Protein AF-A0A392SY95-F1 (afdb_monomer_lite)

Organism: NCBI:txid97028

Foldseek 3Di:
DVVQQVVLVVVLVPADPVLSVVLVVVVDSHPVVSVVSSVVVVVVVVVVVVVVVVVVVVVVVVCPPDDPPPPDPPDDDDD

Secondary structure (DSSP, 8-state):
-HHHHHHHHHHHHTS-HHHHHHHHHTT---HHHHHHHHHHHHHHHHHHHHHHHHHHHHHHHHHTS--TT----------

pLDDT: mean 82.59, std 15.54, range [42.47, 96.75]

Structure (mmCIF, N/CA/C/O backbone):
data_AF-A0A392SY95-F1
#
_entry.id   AF-A0A392SY95-F1
#
loop_
_atom_site.group_PDB
_atom_site.id
_atom_site.type_symbol
_atom_site.label_atom_id
_atom_site.label_alt_id
_atom_site.label_comp_id
_atom_site.label_asym_id
_atom_site.label_entity_id
_atom_site.label_seq_id
_atom_site.pdbx_PDB_ins_code
_atom_site.Cartn_x
_atom_site.Cartn_y
_atom_site.Cartn_z
_atom_site.occupancy
_atom_site.B_iso_or_equiv
_atom_site.auth_seq_id
_atom_site.auth_comp_id
_atom_site.auth_asym_id
_atom_site.auth_atom_id
_atom_site.pdbx_PDB_model_num
ATOM 1 N N . MET A 1 1 ? 12.950 1.034 -18.045 1.00 62.84 1 MET A N 1
ATOM 2 C CA . MET A 1 1 ? 12.548 2.033 -17.034 1.00 62.84 1 MET A CA 1
ATOM 3 C C . MET A 1 1 ? 11.133 2.537 -17.301 1.00 62.84 1 MET A C 1
ATOM 5 O O . MET A 1 1 ? 10.287 2.318 -16.451 1.00 62.84 1 MET A O 1
ATOM 9 N N . GLU A 1 2 ? 10.817 3.097 -18.476 1.00 75.75 2 GLU A N 1
ATOM 10 C CA . GLU A 1 2 ? 9.453 3.604 -18.755 1.00 75.75 2 GLU A CA 1
ATOM 11 C C . GLU A 1 2 ? 8.344 2.543 -18.680 1.00 75.75 2 GLU A C 1
ATOM 13 O O . GLU A 1 2 ? 7.297 2.799 -18.096 1.00 75.75 2 GLU A O 1
ATOM 18 N N . ALA A 1 3 ? 8.592 1.324 -19.170 1.00 85.56 3 ALA A N 1
ATOM 19 C CA . ALA A 1 3 ? 7.621 0.228 -19.078 1.00 85.56 3 ALA A CA 1
ATOM 20 C C . ALA A 1 3 ? 7.300 -0.189 -17.627 1.00 85.56 3 ALA A C 1
ATOM 22 O O . ALA A 1 3 ? 6.208 -0.673 -17.342 1.00 85.56 3 ALA A O 1
ATOM 23 N N . GLU A 1 4 ? 8.245 -0.006 -16.701 1.00 86.25 4 GLU A N 1
ATOM 24 C CA . GLU A 1 4 ? 8.033 -0.310 -15.284 1.00 86.25 4 GLU A CA 1
ATOM 25 C C . GLU A 1 4 ? 7.266 0.814 -14.585 1.00 86.25 4 GLU A C 1
ATOM 27 O O . GLU A 1 4 ? 6.357 0.540 -13.806 1.00 86.25 4 GLU A O 1
ATOM 32 N N . LEU A 1 5 ? 7.545 2.071 -14.945 1.00 88.38 5 LEU A N 1
ATOM 33 C CA . LEU A 1 5 ? 6.769 3.219 -14.481 1.00 88.38 5 LEU A CA 1
ATOM 34 C C . LEU A 1 5 ? 5.313 3.141 -14.950 1.00 88.38 5 LEU A C 1
ATOM 36 O O . LEU A 1 5 ? 4.412 3.310 -14.136 1.00 88.38 5 LEU A O 1
ATOM 40 N N . ASP A 1 6 ? 5.066 2.812 -16.221 1.00 93.56 6 ASP A N 1
ATOM 41 C CA . ASP A 1 6 ? 3.710 2.590 -16.744 1.00 93.56 6 ASP A CA 1
ATOM 42 C C . ASP A 1 6 ? 2.978 1.486 -15.962 1.00 93.56 6 ASP A C 1
ATOM 44 O O . ASP A 1 6 ? 1.812 1.637 -15.585 1.00 93.56 6 ASP A O 1
ATOM 48 N N . LYS A 1 7 ? 3.684 0.401 -15.631 1.00 94.06 7 LYS A N 1
ATOM 49 C CA . LYS A 1 7 ? 3.146 -0.690 -14.813 1.00 94.06 7 LYS A C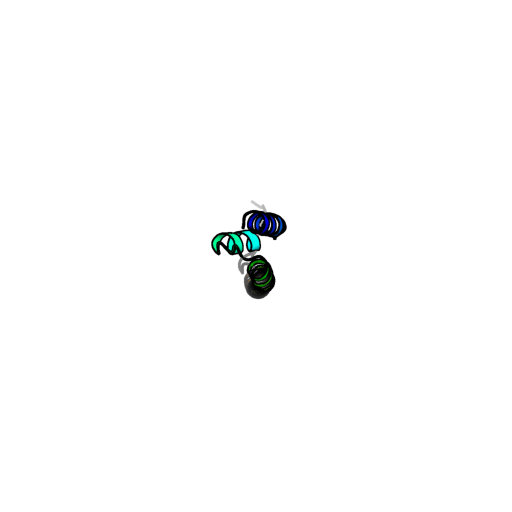A 1
ATOM 50 C C . LYS A 1 7 ? 2.778 -0.225 -13.399 1.00 94.06 7 LYS A C 1
ATOM 52 O O . LYS A 1 7 ? 1.710 -0.587 -12.903 1.00 94.06 7 LYS A O 1
ATOM 57 N N . CYS A 1 8 ? 3.627 0.585 -12.766 1.00 94.06 8 CYS A N 1
ATOM 58 C CA . CYS A 1 8 ? 3.365 1.194 -11.461 1.00 94.06 8 CYS A CA 1
ATOM 59 C C . CYS A 1 8 ? 2.150 2.130 -11.513 1.00 94.06 8 CYS A C 1
ATOM 61 O O . CYS A 1 8 ? 1.232 1.978 -10.712 1.00 94.06 8 CYS A O 1
ATOM 63 N N . VAL A 1 9 ? 2.074 3.006 -12.517 1.00 93.12 9 VAL A N 1
ATOM 64 C CA . VAL A 1 9 ? 0.952 3.939 -12.714 1.00 93.12 9 VAL A CA 1
ATOM 65 C C . VAL A 1 9 ? -0.369 3.192 -12.913 1.00 93.12 9 VAL A C 1
ATOM 67 O O . VAL A 1 9 ? -1.378 3.531 -12.292 1.00 93.12 9 VAL A O 1
ATOM 70 N N . LYS A 1 10 ? -0.388 2.141 -13.741 1.00 94.75 10 LYS A N 1
ATOM 71 C CA . LYS A 1 10 ? -1.582 1.299 -13.938 1.00 94.75 10 LYS A CA 1
ATOM 72 C C . LYS A 1 10 ? -2.042 0.648 -12.638 1.00 94.75 10 LYS A C 1
ATOM 74 O O . LYS A 1 10 ? -3.240 0.626 -12.365 1.00 94.75 10 LYS A O 1
ATOM 79 N N . PHE A 1 11 ? -1.106 0.152 -11.831 1.00 95.06 11 PHE A N 1
ATOM 80 C CA . PHE A 1 11 ? -1.421 -0.441 -10.535 1.00 95.06 11 PHE A CA 1
ATOM 81 C C . PHE A 1 11 ? -1.948 0.595 -9.537 1.00 95.06 11 PHE A C 1
ATOM 83 O O . PHE A 1 11 ? -2.995 0.371 -8.934 1.00 95.06 11 PHE A O 1
ATOM 90 N N . GLU A 1 12 ? -1.290 1.751 -9.412 1.00 94.50 12 GLU A N 1
ATOM 91 C CA . GLU A 1 12 ? -1.722 2.844 -8.530 1.00 94.50 12 GLU A CA 1
ATOM 92 C C . GLU A 1 12 ? -3.129 3.346 -8.858 1.00 94.50 12 GLU A C 1
ATOM 94 O O . GLU A 1 12 ? -3.905 3.671 -7.960 1.00 94.50 12 GLU A O 1
ATOM 99 N N . ASN A 1 13 ? -3.492 3.380 -10.141 1.00 93.88 13 ASN A N 1
ATOM 100 C CA . ASN A 1 13 ? -4.836 3.762 -10.565 1.00 93.88 13 ASN A CA 1
ATOM 101 C C . ASN A 1 13 ? -5.925 2.763 -10.139 1.00 93.88 13 ASN A C 1
ATOM 103 O O . ASN A 1 13 ? -7.082 3.161 -10.042 1.00 93.88 13 ASN A O 1
ATOM 107 N N . GLY A 1 14 ? -5.569 1.507 -9.851 1.00 94.38 14 GLY A N 1
ATOM 108 C CA . GLY A 1 14 ? -6.485 0.494 -9.319 1.00 94.38 14 GLY A CA 1
ATOM 109 C C . GLY A 1 14 ? -6.590 0.468 -7.790 1.00 94.38 14 GLY A C 1
ATOM 110 O O . GLY A 1 14 ? -7.405 -0.282 -7.251 1.00 94.38 14 GLY A O 1
ATOM 111 N N . LEU A 1 15 ? -5.777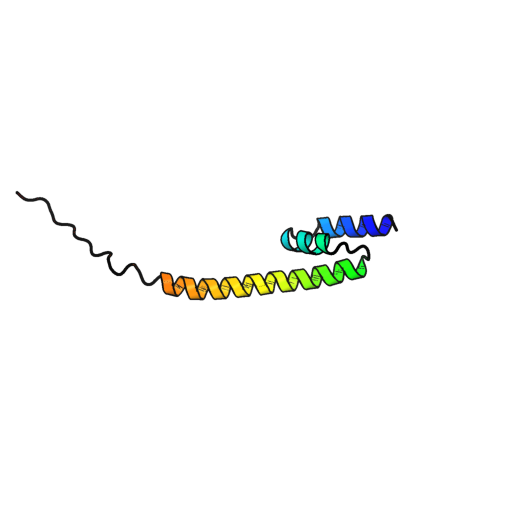 1.249 -7.071 1.00 94.75 15 LEU A N 1
ATOM 112 C CA . LEU A 1 15 ? -5.816 1.304 -5.609 1.00 94.75 15 LEU A CA 1
ATOM 113 C C . LEU A 1 15 ? -7.003 2.133 -5.108 1.00 94.75 15 LEU A C 1
ATOM 115 O O . LEU A 1 15 ? -7.459 3.074 -5.760 1.00 94.75 15 LEU A O 1
ATOM 119 N N . ARG A 1 16 ? -7.474 1.828 -3.892 1.00 94.31 16 ARG A N 1
ATOM 120 C CA . ARG A 1 16 ? -8.445 2.694 -3.208 1.00 94.31 16 ARG A CA 1
ATOM 121 C C . ARG A 1 16 ? -7.840 4.091 -2.992 1.00 94.31 16 ARG A C 1
ATOM 123 O O . ARG A 1 16 ? -6.643 4.171 -2.716 1.00 94.31 16 ARG A O 1
ATOM 130 N N . PRO A 1 17 ? -8.632 5.178 -3.056 1.00 93.88 17 PRO A N 1
ATOM 131 C CA . PRO A 1 17 ? -8.112 6.548 -3.007 1.00 93.88 17 PRO A CA 1
ATOM 132 C C . PRO A 1 17 ? -7.230 6.865 -1.791 1.00 93.88 17 PRO A C 1
ATOM 134 O O . PRO A 1 17 ? -6.197 7.510 -1.937 1.00 93.88 17 PRO A O 1
ATOM 137 N N . ASP A 1 18 ? -7.600 6.371 -0.608 1.00 90.38 18 ASP A N 1
ATOM 138 C CA . ASP A 1 18 ? -6.852 6.553 0.642 1.00 90.38 18 ASP A CA 1
ATOM 139 C C . ASP A 1 18 ? -5.472 5.885 0.605 1.00 90.38 18 ASP A C 1
ATOM 141 O O . ASP A 1 18 ? -4.489 6.445 1.088 1.00 90.38 18 ASP A O 1
ATOM 145 N N . ILE A 1 19 ? -5.388 4.712 -0.020 1.00 93.50 19 ILE A N 1
ATOM 146 C CA . ILE A 1 19 ? -4.135 3.971 -0.191 1.00 93.5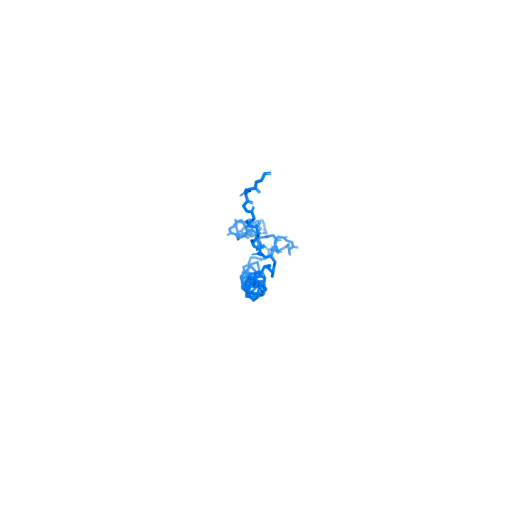0 19 ILE A CA 1
ATOM 147 C C . ILE A 1 19 ? -3.309 4.617 -1.300 1.00 93.50 19 ILE A C 1
ATOM 149 O O . ILE A 1 19 ? -2.120 4.856 -1.118 1.00 93.50 19 ILE A O 1
ATOM 153 N N . LYS A 1 20 ? -3.947 4.947 -2.430 1.00 94.31 20 LYS A N 1
ATOM 154 C CA . LYS A 1 20 ? -3.313 5.610 -3.572 1.00 94.31 20 LYS A CA 1
ATOM 155 C C . LYS A 1 20 ? -2.603 6.881 -3.130 1.00 94.31 20 LYS A C 1
ATOM 157 O O . LYS A 1 20 ? -1.434 7.048 -3.438 1.00 94.31 20 LYS A O 1
ATOM 162 N N . GLN A 1 21 ? -3.277 7.732 -2.358 1.00 93.50 21 GLN A N 1
ATOM 163 C CA . GLN A 1 21 ? -2.690 8.972 -1.865 1.00 93.50 21 GLN A CA 1
ATOM 164 C C . GLN A 1 21 ? -1.403 8.714 -1.065 1.00 93.50 21 GLN A C 1
ATOM 166 O O . GLN A 1 21 ? -0.388 9.349 -1.336 1.00 93.50 21 GLN A O 1
ATOM 171 N N . LEU A 1 22 ? -1.407 7.761 -0.125 1.00 92.12 22 LEU A N 1
ATOM 172 C CA . LEU A 1 22 ? -0.212 7.444 0.666 1.00 92.12 22 LEU A CA 1
ATOM 173 C C . LEU A 1 22 ? 0.930 6.886 -0.197 1.00 92.12 22 LEU A C 1
ATOM 175 O O . LEU A 1 22 ? 2.101 7.210 0.008 1.00 92.12 22 LEU A O 1
ATOM 179 N N . ILE A 1 23 ? 0.579 6.035 -1.155 1.00 93.88 23 ILE A N 1
ATOM 180 C CA . ILE A 1 23 ? 1.537 5.379 -2.037 1.00 93.88 23 ILE A CA 1
ATOM 181 C C . ILE A 1 23 ? 2.167 6.376 -3.012 1.00 93.88 23 ILE A C 1
ATOM 183 O O . ILE A 1 23 ? 3.391 6.391 -3.131 1.00 93.88 23 ILE A O 1
ATOM 187 N N . SER A 1 24 ? 1.378 7.266 -3.617 1.00 91.62 24 SER A N 1
ATOM 188 C CA . SER A 1 24 ? 1.887 8.300 -4.522 1.00 91.62 24 SER A CA 1
ATOM 189 C C . SER A 1 24 ? 2.851 9.265 -3.816 1.00 91.62 24 SER A C 1
ATOM 191 O O . SER A 1 24 ? 3.838 9.673 -4.418 1.00 91.62 24 SER A O 1
ATOM 193 N N . PHE A 1 25 ? 2.652 9.564 -2.523 1.00 92.38 25 PHE A N 1
ATOM 194 C CA . PHE A 1 25 ? 3.619 10.350 -1.733 1.00 92.38 25 PHE A CA 1
ATOM 195 C C . PHE A 1 25 ? 4.953 9.637 -1.482 1.00 92.38 25 PHE A C 1
ATOM 197 O O . PHE A 1 25 ? 5.939 10.287 -1.152 1.00 92.38 25 PHE A O 1
ATOM 204 N N . SER A 1 26 ? 4.990 8.310 -1.595 1.00 90.69 26 SER A N 1
ATOM 205 C CA . SER A 1 26 ? 6.207 7.524 -1.372 1.00 90.69 26 SER A CA 1
ATOM 206 C C . SER A 1 26 ? 7.090 7.416 -2.624 1.00 90.69 26 SER A C 1
ATOM 208 O O . SER A 1 26 ? 8.163 6.822 -2.535 1.00 90.69 26 SER A O 1
ATOM 210 N N . GLU A 1 27 ? 6.632 7.935 -3.774 1.00 89.44 27 GLU A N 1
ATOM 211 C CA . GLU A 1 27 ? 7.351 7.999 -5.061 1.00 89.44 27 GLU A CA 1
ATOM 212 C C . GLU A 1 27 ? 8.034 6.679 -5.487 1.00 89.44 27 GLU A C 1
ATOM 214 O O . GLU A 1 27 ? 9.139 6.659 -6.036 1.00 89.44 27 GLU A O 1
ATOM 219 N N . ILE A 1 28 ? 7.380 5.540 -5.233 1.00 90.69 28 ILE A N 1
ATOM 220 C CA . ILE A 1 28 ? 7.952 4.210 -5.480 1.00 90.69 28 ILE A CA 1
ATOM 221 C C . ILE A 1 28 ? 7.916 3.896 -6.975 1.00 90.69 28 ILE A C 1
ATOM 223 O O . ILE A 1 28 ? 6.857 3.865 -7.592 1.00 90.69 28 ILE A O 1
ATOM 227 N N . ARG A 1 29 ? 9.081 3.588 -7.548 1.00 88.94 29 ARG A N 1
ATOM 228 C CA . ARG A 1 29 ? 9.222 3.246 -8.975 1.00 88.94 29 ARG A CA 1
ATOM 229 C C . ARG A 1 29 ? 9.429 1.753 -9.234 1.00 88.94 29 ARG A C 1
ATOM 231 O O . ARG A 1 29 ? 9.227 1.313 -10.358 1.00 88.94 29 ARG A O 1
ATOM 238 N N . ASP A 1 30 ? 9.787 0.993 -8.199 1.00 92.94 30 ASP A N 1
ATOM 239 C CA . ASP A 1 30 ? 9.963 -0.460 -8.246 1.00 92.94 30 ASP A CA 1
ATOM 240 C C . ASP A 1 30 ? 8.629 -1.181 -8.017 1.00 92.94 30 ASP A C 1
ATOM 242 O O . ASP A 1 30 ? 7.991 -1.032 -6.969 1.00 92.94 30 ASP A O 1
ATOM 246 N N . PHE A 1 31 ? 8.208 -1.981 -8.997 1.00 93.12 31 PHE A N 1
ATOM 247 C CA . PHE A 1 31 ? 6.890 -2.612 -8.975 1.00 93.12 31 PHE A CA 1
ATOM 248 C C . PHE A 1 31 ? 6.705 -3.623 -7.822 1.00 93.12 31 PHE A C 1
ATOM 250 O O . PHE A 1 31 ? 5.684 -3.549 -7.130 1.00 93.12 31 PHE A O 1
ATOM 257 N N . PRO A 1 32 ? 7.645 -4.551 -7.545 1.00 95.56 32 PRO A N 1
ATOM 258 C CA . PRO A 1 32 ? 7.552 -5.439 -6.382 1.00 95.56 32 PRO A CA 1
ATOM 259 C C . PRO A 1 32 ? 7.398 -4.686 -5.054 1.00 95.56 32 PRO A C 1
ATOM 261 O O . PRO A 1 32 ? 6.549 -5.037 -4.227 1.00 95.56 32 PRO A O 1
ATOM 264 N N . THR A 1 33 ? 8.173 -3.618 -4.861 1.00 95.50 33 THR A N 1
ATOM 265 C CA . THR A 1 33 ? 8.108 -2.777 -3.663 1.00 95.50 33 THR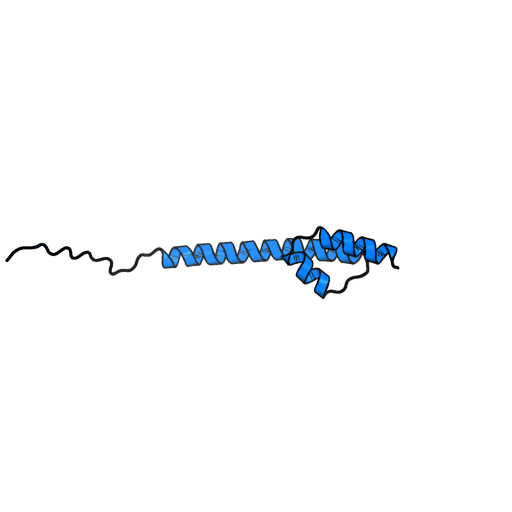 A CA 1
ATOM 266 C C . THR A 1 33 ? 6.768 -2.057 -3.570 1.00 95.50 33 THR A C 1
ATOM 268 O O . THR A 1 33 ? 6.150 -2.066 -2.502 1.00 95.50 33 THR A O 1
ATOM 271 N N . LEU A 1 34 ? 6.282 -1.491 -4.679 1.00 95.50 34 LEU A N 1
ATOM 272 C CA . LEU A 1 34 ? 4.987 -0.815 -4.764 1.00 95.50 34 LEU A CA 1
ATOM 273 C C . LEU A 1 34 ? 3.847 -1.740 -4.323 1.00 95.50 34 LEU A C 1
ATOM 275 O O . LEU A 1 34 ? 3.039 -1.369 -3.467 1.00 95.50 34 LEU A O 1
ATOM 279 N N . VAL A 1 35 ? 3.812 -2.963 -4.856 1.00 95.62 35 VAL A N 1
ATOM 280 C CA . VAL A 1 35 ? 2.795 -3.968 -4.516 1.00 95.62 35 VAL A CA 1
ATOM 281 C C . VAL A 1 35 ? 2.867 -4.338 -3.034 1.00 95.62 35 VAL A C 1
ATOM 283 O O . VAL A 1 35 ? 1.839 -4.371 -2.351 1.00 95.62 35 VAL A O 1
ATOM 286 N N . ASN A 1 36 ? 4.070 -4.577 -2.505 1.00 96.75 36 ASN A N 1
ATOM 287 C CA . ASN A 1 36 ? 4.241 -4.948 -1.103 1.00 96.75 36 ASN A CA 1
ATOM 288 C C . ASN A 1 36 ? 3.800 -3.823 -0.150 1.00 96.75 36 ASN A C 1
ATOM 290 O O . ASN A 1 36 ? 3.030 -4.067 0.781 1.00 96.75 36 ASN A O 1
ATOM 294 N N . LYS A 1 37 ? 4.226 -2.579 -0.405 1.00 96.06 37 LYS A N 1
ATOM 295 C CA . LYS A 1 37 ? 3.838 -1.426 0.420 1.00 96.06 37 LYS A CA 1
ATOM 296 C C . LYS A 1 37 ? 2.343 -1.137 0.337 1.00 96.06 37 LYS A C 1
ATOM 298 O O . LYS A 1 37 ? 1.722 -0.910 1.373 1.00 96.06 37 LYS A O 1
ATOM 303 N N . SER A 1 38 ? 1.751 -1.239 -0.852 1.00 95.69 38 SER A N 1
ATOM 304 C CA . SER A 1 38 ? 0.302 -1.079 -1.039 1.00 95.69 38 SER A CA 1
ATOM 305 C C . SER A 1 38 ? -0.485 -2.109 -0.229 1.00 95.69 38 SER A C 1
ATOM 307 O O . SER A 1 38 ? -1.445 -1.758 0.452 1.00 95.69 38 SER A O 1
ATOM 309 N N . ARG A 1 39 ? -0.033 -3.371 -0.208 1.00 96.25 39 ARG A N 1
ATOM 310 C CA . ARG A 1 39 ? -0.646 -4.435 0.604 1.00 96.25 39 ARG A CA 1
ATOM 311 C C . ARG A 1 39 ? -0.533 -4.183 2.109 1.00 96.25 39 ARG A C 1
ATOM 313 O O . ARG A 1 39 ? -1.444 -4.544 2.851 1.00 96.25 39 ARG A O 1
ATOM 320 N N . ILE A 1 40 ? 0.579 -3.616 2.576 1.00 96.25 40 ILE A N 1
ATOM 321 C CA . ILE A 1 40 ? 0.755 -3.254 3.991 1.00 96.25 40 ILE A CA 1
ATOM 322 C C . ILE A 1 40 ? -0.174 -2.089 4.349 1.00 96.25 40 ILE A C 1
ATOM 324 O O . ILE A 1 40 ? -0.912 -2.184 5.327 1.00 96.25 40 ILE A O 1
ATOM 328 N N . CYS A 1 41 ? -0.205 -1.043 3.521 1.00 94.62 41 CYS A N 1
ATOM 329 C CA . CYS A 1 41 ? -1.064 0.120 3.727 1.00 94.62 41 CYS A CA 1
ATOM 330 C C . CYS A 1 41 ? -2.556 -0.241 3.726 1.00 94.62 41 CYS A C 1
ATOM 332 O O . CYS A 1 41 ? -3.314 0.296 4.524 1.00 94.62 41 CYS A O 1
ATOM 334 N N . ASP A 1 42 ? -2.986 -1.164 2.867 1.00 94.44 42 ASP A N 1
ATOM 335 C CA . ASP A 1 42 ? -4.373 -1.641 2.839 1.00 94.44 42 ASP A CA 1
ATOM 336 C C . ASP A 1 42 ? -4.791 -2.351 4.140 1.00 94.44 42 ASP A C 1
ATOM 338 O O . ASP A 1 42 ? -5.940 -2.280 4.580 1.00 94.44 42 ASP A O 1
ATOM 342 N N . LYS A 1 43 ? -3.860 -3.064 4.780 1.00 95.38 43 LYS A N 1
ATOM 343 C CA . LYS A 1 43 ? -4.113 -3.686 6.085 1.00 95.38 43 LYS A CA 1
ATOM 344 C C . LYS A 1 43 ? -4.153 -2.640 7.195 1.00 95.38 43 LYS A C 1
ATOM 346 O O . LYS A 1 43 ? -5.037 -2.708 8.046 1.00 95.38 43 LYS A O 1
ATOM 351 N N . ASP A 1 44 ? -3.226 -1.686 7.166 1.00 93.50 44 ASP A N 1
ATOM 352 C CA . ASP A 1 44 ? -3.153 -0.607 8.151 1.00 93.50 44 ASP A CA 1
ATOM 353 C C . ASP A 1 44 ? -4.386 0.305 8.095 1.00 93.50 44 ASP A C 1
ATOM 355 O O . ASP A 1 44 ? -5.006 0.571 9.124 1.00 93.50 44 ASP A O 1
ATOM 359 N N . SER A 1 45 ? -4.834 0.691 6.895 1.00 91.50 45 SER A N 1
ATOM 360 C CA . SER A 1 45 ? -6.021 1.535 6.725 1.00 91.50 45 SER A CA 1
ATOM 361 C C . SER A 1 45 ? -7.282 0.869 7.281 1.00 91.50 45 SER A C 1
ATOM 363 O O . SER A 1 45 ? -8.086 1.518 7.955 1.00 91.50 45 SER A O 1
ATOM 365 N N . ARG A 1 46 ? -7.424 -0.449 7.090 1.00 91.81 46 ARG A N 1
ATOM 366 C CA . ARG A 1 46 ? -8.509 -1.247 7.680 1.00 91.81 46 ARG A CA 1
ATOM 367 C C . ARG A 1 46 ? -8.399 -1.357 9.197 1.00 91.81 46 ARG A C 1
ATOM 369 O O . ARG A 1 46 ? -9.405 -1.194 9.884 1.00 91.81 46 ARG A O 1
ATOM 376 N N . ALA A 1 47 ? -7.202 -1.600 9.728 1.00 93.62 47 ALA A N 1
ATOM 377 C CA . ALA A 1 47 ? -6.979 -1.655 11.172 1.00 93.62 47 ALA A CA 1
ATOM 378 C C . ALA A 1 47 ? -7.315 -0.311 11.838 1.00 93.62 47 ALA A C 1
ATOM 380 O O . ALA A 1 47 ? -8.052 -0.269 12.824 1.00 93.62 47 ALA A O 1
ATOM 381 N N . LYS A 1 48 ? -6.861 0.795 11.241 1.00 91.25 48 LYS A N 1
ATOM 382 C CA . LYS A 1 48 ? -7.176 2.156 11.676 1.00 91.25 48 LYS A CA 1
ATOM 383 C C . LYS A 1 48 ? -8.681 2.420 11.652 1.00 91.25 48 LYS A C 1
ATOM 385 O O . LYS A 1 48 ? -9.224 2.927 12.631 1.00 91.25 48 LYS A O 1
ATOM 390 N N . ALA A 1 49 ? -9.368 2.052 10.569 1.00 90.06 49 ALA A N 1
ATOM 391 C CA . ALA A 1 49 ? -10.818 2.207 10.468 1.00 90.06 49 ALA A CA 1
ATOM 392 C C . ALA A 1 49 ? -11.565 1.421 11.561 1.00 90.06 49 ALA A C 1
ATOM 394 O O . ALA A 1 49 ? -12.470 1.970 12.189 1.00 90.06 49 ALA A O 1
ATOM 395 N N . ASN A 1 50 ? -11.154 0.178 11.840 1.00 92.38 50 ASN A N 1
ATOM 396 C CA . ASN A 1 50 ? -11.734 -0.638 12.910 1.00 92.38 50 ASN A CA 1
ATOM 397 C C . ASN A 1 50 ? -11.528 -0.007 14.292 1.00 92.38 50 ASN A C 1
ATOM 399 O O . ASN A 1 50 ? -12.495 0.145 15.034 1.00 92.38 50 ASN A O 1
ATOM 403 N N . TYR A 1 51 ? -10.311 0.448 14.599 1.00 93.44 51 TYR A N 1
ATOM 404 C CA . TYR A 1 51 ? -10.011 1.111 15.868 1.00 93.44 51 TYR A CA 1
ATOM 405 C C . TYR A 1 51 ? -10.923 2.322 16.111 1.00 93.44 51 TYR A C 1
ATOM 407 O O . TYR A 1 51 ? -11.557 2.429 17.160 1.00 93.44 51 TYR A O 1
ATOM 415 N N . TYR A 1 52 ? -11.048 3.223 15.131 1.00 89.62 52 TYR A N 1
ATOM 416 C CA . TYR A 1 52 ? -11.913 4.396 15.285 1.00 89.62 52 TYR A CA 1
ATOM 417 C C . TYR A 1 52 ? -13.394 4.035 15.345 1.00 89.62 52 TYR A C 1
ATOM 419 O O . TYR A 1 52 ? -14.142 4.693 16.066 1.00 89.62 52 TYR A O 1
ATOM 427 N N . LYS A 1 53 ? -13.823 2.990 14.631 1.00 90.00 53 LYS A N 1
ATOM 428 C CA . LYS A 1 53 ? -15.186 2.471 14.739 1.00 90.00 53 LYS A CA 1
ATOM 429 C C . LYS A 1 53 ? -15.478 2.017 16.174 1.00 90.00 53 LYS A C 1
ATOM 431 O O . LYS A 1 53 ? -16.433 2.504 16.770 1.00 90.00 53 LYS A O 1
ATOM 436 N N . GLU A 1 54 ? -14.615 1.192 16.763 1.00 87.50 54 GLU A N 1
ATOM 437 C CA . GLU A 1 54 ? -14.773 0.711 18.141 1.00 87.50 54 GLU A CA 1
ATOM 438 C C . GLU A 1 54 ? -14.727 1.846 19.175 1.00 87.50 54 GLU A C 1
ATOM 440 O O . GLU A 1 54 ? -15.517 1.870 20.122 1.00 87.50 54 GLU A O 1
ATOM 445 N N . VAL A 1 55 ? -13.819 2.811 18.997 1.00 86.75 55 VAL A N 1
ATOM 446 C CA . VAL A 1 55 ? -13.727 3.999 19.861 1.00 86.75 55 VAL A CA 1
ATOM 447 C C . VAL A 1 55 ? -15.002 4.841 19.773 1.00 86.75 55 VAL A C 1
ATOM 449 O O . VAL A 1 55 ? -15.524 5.280 20.801 1.00 86.75 55 VAL A O 1
ATOM 452 N N . ASN A 1 56 ? -15.535 5.049 18.568 1.00 80.81 56 ASN A N 1
ATOM 453 C CA . ASN A 1 56 ? -16.751 5.831 18.360 1.00 80.81 56 ASN A CA 1
ATOM 454 C C . ASN A 1 56 ? -18.006 5.103 18.856 1.00 80.81 56 ASN A C 1
ATOM 456 O O . ASN A 1 56 ? -18.885 5.754 19.409 1.00 80.81 56 ASN A O 1
ATOM 460 N N . GLU A 1 57 ? -18.091 3.776 18.731 1.00 83.06 57 GLU A N 1
ATOM 461 C CA . GLU A 1 57 ? -19.195 2.983 19.289 1.00 83.06 57 GLU A CA 1
ATOM 462 C C . GLU A 1 57 ? -19.229 3.039 20.821 1.00 83.06 57 GLU A C 1
ATOM 464 O O . GLU A 1 57 ? -20.307 3.127 21.411 1.00 83.06 57 GLU A O 1
ATOM 469 N N . LYS A 1 58 ? -18.061 3.037 21.477 1.00 76.94 58 LYS A N 1
ATOM 470 C CA . LYS A 1 58 ? -17.972 3.232 22.932 1.00 76.94 58 LYS A CA 1
ATOM 471 C C . LYS A 1 58 ? -18.434 4.636 23.320 1.00 76.94 58 LYS A C 1
ATOM 473 O O . LYS A 1 58 ? -19.349 4.761 24.123 1.00 76.94 58 LYS A O 1
ATOM 478 N N . ARG A 1 59 ? -17.907 5.679 22.666 1.00 69.81 59 ARG A N 1
ATOM 479 C CA . ARG A 1 59 ? -18.308 7.076 22.928 1.00 69.81 59 ARG A CA 1
ATOM 480 C C . ARG A 1 59 ? -19.784 7.349 22.616 1.00 69.81 59 ARG A C 1
ATOM 482 O O . ARG A 1 59 ? -20.430 8.091 23.344 1.00 69.81 59 ARG A O 1
ATOM 489 N N . GLY A 1 60 ? -20.338 6.761 21.557 1.00 61.78 60 GLY A N 1
ATOM 490 C CA . GLY A 1 60 ? -21.741 6.930 21.167 1.00 61.78 60 GLY A CA 1
ATOM 491 C C . GLY A 1 60 ? -22.731 6.383 22.199 1.00 61.78 60 GLY A C 1
ATOM 492 O O . GLY A 1 60 ? -23.831 6.918 22.331 1.00 61.78 60 GLY A O 1
ATOM 493 N N . LYS A 1 61 ? -22.332 5.373 22.986 1.00 58.41 61 LYS A N 1
ATOM 494 C CA . LYS A 1 61 ? -23.129 4.872 24.117 1.00 58.41 61 LYS A CA 1
ATOM 495 C C . LYS A 1 61 ? -23.146 5.849 25.297 1.00 58.41 61 LYS A C 1
ATOM 497 O O . LYS A 1 61 ? -24.171 5.947 25.966 1.00 58.41 61 LYS A O 1
ATOM 502 N N . ASP A 1 62 ? -22.076 6.616 25.507 1.00 56.88 62 ASP A N 1
ATOM 503 C CA . ASP A 1 62 ? -22.009 7.636 26.563 1.00 56.88 62 ASP A CA 1
ATOM 504 C C . ASP A 1 62 ? -22.835 8.897 26.242 1.00 56.88 62 ASP A C 1
ATOM 506 O O . ASP A 1 62 ? -23.404 9.503 27.147 1.00 56.88 62 ASP A O 1
ATOM 510 N N . PHE A 1 63 ? -22.990 9.263 24.961 1.00 55.62 63 PHE A N 1
ATOM 511 C CA . PHE A 1 63 ? -23.859 10.382 24.544 1.00 55.62 63 PHE A CA 1
ATOM 512 C C . PHE A 1 63 ? -25.342 9.997 24.371 1.00 55.62 63 PHE A C 1
ATOM 514 O O . PHE A 1 63 ? -26.189 10.874 24.211 1.00 55.62 63 PHE A O 1
ATOM 521 N N . GLY A 1 64 ? -25.674 8.700 24.418 1.00 55.00 64 GLY A N 1
ATOM 522 C CA . GLY A 1 64 ? -27.048 8.183 24.361 1.00 55.00 64 GLY A CA 1
ATOM 523 C C . GLY A 1 64 ? -27.795 8.216 25.700 1.00 55.00 64 GLY A C 1
ATOM 524 O O . GLY A 1 64 ? -28.996 7.944 25.744 1.00 55.00 64 GLY A O 1
ATOM 525 N N . LYS A 1 65 ? -27.121 8.573 26.801 1.00 58.38 65 LYS A N 1
ATOM 526 C CA . LYS A 1 65 ? -27.786 8.858 28.075 1.00 58.38 65 LYS A CA 1
ATOM 527 C C . LYS A 1 65 ? -28.378 10.261 27.956 1.00 58.38 65 LYS A C 1
ATOM 529 O O . LYS A 1 65 ? -27.673 11.251 28.112 1.00 58.38 65 LYS A O 1
ATOM 534 N N . GLY A 1 66 ? -29.643 10.297 27.533 1.00 59.44 66 GLY A N 1
ATOM 535 C CA . GLY A 1 66 ? -30.370 11.482 27.082 1.00 59.44 66 GLY A CA 1
ATOM 536 C C . GLY A 1 66 ? -30.171 12.728 27.940 1.00 59.44 66 GLY A C 1
ATOM 537 O O . GLY A 1 66 ? -29.859 12.648 29.129 1.00 59.44 66 GLY A O 1
ATOM 538 N N . LYS A 1 67 ? -30.385 13.896 27.320 1.00 59.84 67 LYS A N 1
ATOM 539 C CA . LYS A 1 67 ? -30.408 15.173 28.037 1.00 59.84 67 LYS A CA 1
ATOM 540 C C . LYS A 1 67 ? -31.262 15.000 29.306 1.00 59.84 67 LYS A C 1
ATOM 542 O O . LYS A 1 67 ? -32.443 14.684 29.176 1.00 59.84 67 LYS A O 1
ATOM 547 N N . PRO A 1 68 ? -30.716 15.212 30.518 1.00 63.59 68 PRO A N 1
ATOM 548 C CA . PRO A 1 68 ? -31.459 15.011 31.766 1.00 63.59 68 PRO A CA 1
ATOM 549 C C . PRO A 1 68 ? -32.618 16.004 31.963 1.00 63.59 68 PRO A C 1
ATOM 551 O O . PRO A 1 68 ? -33.323 15.944 32.966 1.00 63.59 68 PRO A O 1
ATOM 554 N N . TYR A 1 69 ? -32.844 16.896 30.998 1.00 60.62 69 TYR A N 1
ATOM 555 C CA . TYR A 1 69 ? -33.868 17.926 31.035 1.00 60.62 69 TYR A CA 1
ATOM 556 C C . TYR A 1 69 ? -34.708 17.911 29.755 1.00 60.62 69 TYR A C 1
ATOM 558 O O . TYR A 1 69 ? -34.815 18.916 29.066 1.00 60.62 69 TYR A O 1
ATOM 566 N N . ASP A 1 70 ? -35.319 16.772 29.435 1.00 60.19 70 ASP A N 1
ATOM 567 C CA . ASP A 1 70 ? -36.521 16.743 28.588 1.00 60.19 70 ASP A CA 1
ATOM 568 C C . ASP A 1 70 ? -37.752 16.570 29.495 1.00 60.19 70 ASP A C 1
ATOM 570 O O . ASP A 1 70 ? -38.552 15.638 29.388 1.00 60.19 70 ASP A O 1
ATOM 574 N N . LYS A 1 71 ? -37.851 17.438 30.513 1.00 58.25 71 LYS A N 1
ATOM 575 C CA . LYS A 1 71 ? -39.042 17.514 31.356 1.00 58.25 71 LYS A CA 1
ATOM 576 C C . LYS A 1 71 ? -40.044 18.384 30.615 1.00 58.25 71 LYS A C 1
ATOM 578 O O . LYS A 1 71 ? -39.981 19.607 30.648 1.00 58.25 71 LYS A O 1
ATOM 583 N N . ARG A 1 72 ? -40.942 17.707 29.903 1.00 63.19 72 ARG A N 1
ATOM 584 C CA . ARG A 1 72 ? -42.189 18.269 29.389 1.00 63.19 72 ARG A CA 1
ATOM 585 C C . ARG A 1 72 ? -42.851 19.093 30.491 1.00 63.19 72 ARG A C 1
ATOM 587 O O . ARG A 1 72 ? -43.241 18.530 31.508 1.00 63.19 72 ARG A O 1
ATOM 594 N N . GLU A 1 73 ? -43.087 20.367 30.232 1.00 57.09 73 GLU A N 1
ATOM 595 C CA 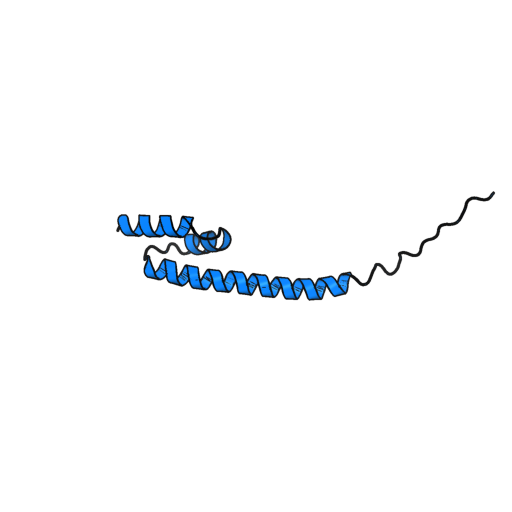. GLU A 1 73 ? -44.220 21.070 30.823 1.00 57.09 73 GLU A CA 1
ATOM 596 C C . GLU A 1 73 ? -45.090 21.602 29.687 1.00 57.09 73 GLU A C 1
A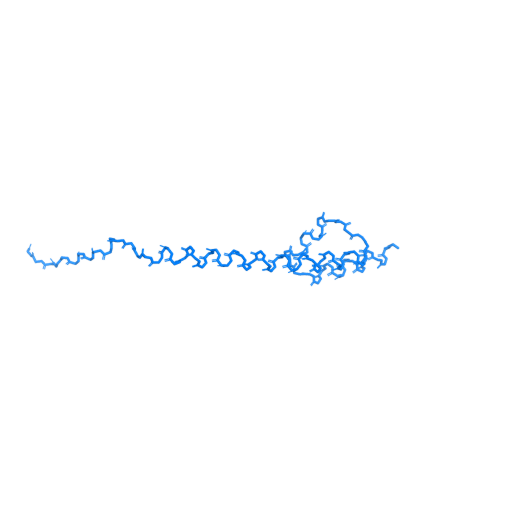TOM 598 O O . GLU A 1 73 ? -45.045 22.761 29.294 1.00 57.09 73 GLU A O 1
ATOM 603 N N . LYS A 1 74 ? -45.920 20.692 29.157 1.00 59.38 74 LYS A N 1
ATOM 604 C CA . LYS A 1 74 ? -47.284 21.057 28.775 1.00 59.38 74 LYS A CA 1
ATOM 605 C C . LYS A 1 74 ? -47.947 21.577 30.053 1.00 59.38 74 LYS A C 1
ATOM 607 O O . LYS A 1 74 ? -48.305 20.774 30.913 1.00 59.38 74 LYS A O 1
ATOM 612 N N . LYS A 1 75 ? -48.097 22.889 30.189 1.00 52.62 75 LYS A N 1
ATOM 613 C CA . LYS A 1 75 ? -49.132 23.473 31.041 1.00 52.62 75 LYS A CA 1
ATOM 614 C C . LYS A 1 75 ? -50.190 24.028 30.101 1.00 52.62 75 LYS A C 1
ATOM 616 O O . LYS A 1 75 ? -49.872 24.701 29.125 1.00 52.62 75 LYS A O 1
ATOM 621 N N . ALA A 1 76 ? -51.400 23.548 30.337 1.00 57.03 76 ALA A N 1
ATOM 622 C CA . ALA A 1 76 ? -52.583 23.798 29.552 1.00 57.03 76 ALA A CA 1
ATOM 623 C C . ALA A 1 76 ? -53.023 25.262 29.665 1.00 57.03 76 ALA A C 1
ATOM 625 O O . ALA A 1 76 ? -52.784 25.914 30.679 1.00 57.03 76 ALA A O 1
ATOM 626 N N . ASP A 1 77 ? -53.649 25.704 28.582 1.00 60.78 77 ASP A N 1
ATOM 627 C CA . ASP A 1 77 ? -54.739 26.674 28.537 1.00 60.78 77 ASP A CA 1
ATOM 628 C C . ASP A 1 77 ? -55.674 26.555 29.756 1.00 60.78 77 ASP A C 1
ATOM 630 O O . ASP A 1 77 ? -56.102 25.444 30.066 1.00 60.78 77 ASP A O 1
ATOM 634 N N . GLU A 1 78 ? -55.920 27.675 30.445 1.00 57.66 78 GLU A N 1
ATOM 635 C CA . GLU A 1 78 ? -57.170 28.033 31.144 1.00 57.66 78 GLU A CA 1
ATOM 636 C C . GLU A 1 78 ? -56.992 29.403 31.841 1.00 57.66 78 GLU A C 1
ATOM 638 O O . GLU A 1 78 ? -56.145 29.537 32.731 1.00 57.66 78 GLU A O 1
ATOM 643 N N . GLY A 1 79 ? -57.799 30.406 31.452 1.00 42.47 79 GLY A N 1
ATOM 644 C CA . GLY A 1 79 ? -58.002 31.665 32.190 1.00 42.47 79 GLY A CA 1
ATOM 645 C C . GLY A 1 79 ? -58.077 32.925 31.341 1.00 42.47 79 GLY A C 1
ATOM 646 O O . GLY A 1 79 ? -57.106 33.708 31.415 1.00 42.47 79 GLY A O 1
#

Radius of gyration: 25.35 Å; chains: 1; bounding box: 70×37×51 Å

Sequence (79 aa):
MEAELDKCVKFENGLRPDIKQLISFSEIRDFPTLVNKSRICDKDSRAKANYYKEVNEKRGKDFGKGKPYDKREKKADEG